Protein AF-A0A944MMW9-F1 (afdb_monomer_lite)

Sequence (100 aa):
MKVYTNIKVLKKAWNLLKELELDGLLSGGKTDIDFAKMADQLLTQDKLNEFCQIITKSEVDFEEMELVEVVEVISDFFTGIGSAFQKLNLPVNAQVLPKK

Foldseek 3Di:
DDFDQDPQLVVVLCVLCVVLVNNVLVVPPPDPNPVVVVVVSCVVVVNLQVNLCSGRVDPDRCVPPDPVVSSVSVVVNVVVVVVVVVVVVPPPPPDDDDDD

pLDDT: mean 73.87, std 15.29, range [39.66, 90.69]

Structure (mmCIF, N/CA/C/O backbone):
data_AF-A0A944MMW9-F1
#
_entry.id   AF-A0A944MMW9-F1
#
loop_
_atom_site.group_PDB
_atom_site.id
_atom_site.type_symbol
_atom_site.label_atom_id
_atom_site.label_alt_id
_atom_site.label_comp_id
_atom_site.label_asym_id
_atom_site.label_entity_id
_atom_site.label_seq_id
_atom_site.pdbx_PDB_ins_code
_atom_site.Cartn_x
_atom_site.Cartn_y
_atom_site.Cartn_z
_atom_site.occupancy
_atom_site.B_iso_or_equiv
_atom_site.auth_seq_id
_atom_site.auth_comp_id
_atom_site.auth_asym_id
_atom_site.auth_atom_id
_atom_site.pdbx_PDB_model_num
ATOM 1 N N . MET A 1 1 ? -4.584 11.808 4.696 1.00 76.94 1 MET A N 1
ATOM 2 C CA . MET A 1 1 ? -4.967 10.673 5.584 1.00 76.94 1 MET A CA 1
ATOM 3 C C . MET A 1 1 ? -3.713 10.119 6.276 1.00 76.94 1 MET A C 1
ATOM 5 O O . MET A 1 1 ? -2.625 10.412 5.803 1.00 76.94 1 MET A O 1
ATOM 9 N N . LYS A 1 2 ? -3.790 9.366 7.389 1.00 85.31 2 LYS A N 1
ATOM 10 C CA . LYS A 1 2 ? -2.575 8.788 8.010 1.00 85.31 2 LYS A CA 1
ATOM 11 C C . LYS A 1 2 ? -2.179 7.478 7.325 1.00 85.31 2 LYS A C 1
ATOM 13 O O . LYS A 1 2 ? -2.964 6.537 7.316 1.00 85.31 2 LYS A O 1
ATOM 18 N N . VAL A 1 3 ? -0.939 7.401 6.846 1.00 88.06 3 VAL A N 1
ATOM 19 C CA . VAL A 1 3 ? -0.369 6.202 6.216 1.00 88.06 3 VAL A CA 1
ATOM 20 C C . VAL A 1 3 ? 0.546 5.456 7.188 1.00 88.06 3 VAL A C 1
ATOM 22 O O . VAL A 1 3 ? 1.293 6.053 7.967 1.00 88.06 3 VAL A O 1
ATOM 25 N N . TYR A 1 4 ? 0.481 4.127 7.167 1.00 88.06 4 TYR A N 1
ATOM 26 C CA . TYR A 1 4 ? 1.255 3.241 8.026 1.00 88.06 4 TYR A CA 1
ATOM 27 C C . TYR A 1 4 ? 2.293 2.463 7.216 1.00 88.06 4 TYR A C 1
ATOM 29 O O . TYR A 1 4 ? 1.974 1.793 6.244 1.00 88.06 4 TYR A O 1
ATOM 37 N N . THR A 1 5 ? 3.539 2.465 7.685 1.00 84.56 5 THR A N 1
ATOM 38 C CA . THR A 1 5 ? 4.668 1.770 7.036 1.00 84.56 5 THR A CA 1
ATOM 39 C C . THR A 1 5 ? 5.299 0.702 7.935 1.00 84.56 5 THR A C 1
ATOM 41 O O . THR A 1 5 ? 6.440 0.289 7.747 1.00 84.56 5 THR A O 1
ATOM 44 N N . ASN A 1 6 ? 4.572 0.224 8.953 1.00 86.06 6 ASN A N 1
ATOM 45 C CA . ASN A 1 6 ? 5.080 -0.813 9.853 1.00 86.06 6 ASN A CA 1
ATOM 46 C C . ASN A 1 6 ? 5.131 -2.192 9.165 1.00 86.06 6 ASN A C 1
ATOM 48 O O . ASN A 1 6 ? 4.3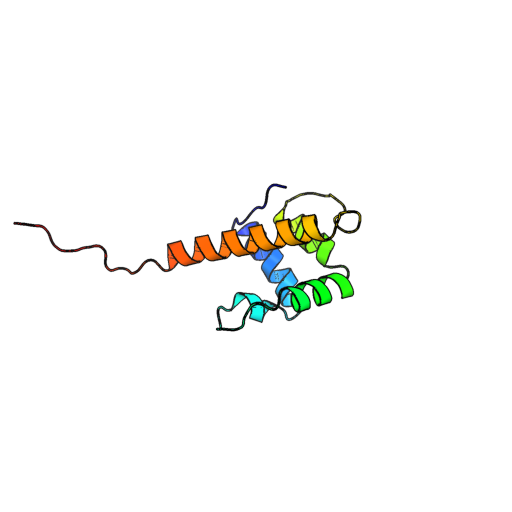41 -2.468 8.268 1.00 86.06 6 ASN A O 1
ATOM 52 N N . ILE A 1 7 ? 5.991 -3.100 9.649 1.00 84.69 7 ILE A N 1
ATOM 53 C CA . ILE A 1 7 ? 6.263 -4.419 9.028 1.00 84.69 7 ILE A CA 1
ATOM 54 C C . ILE A 1 7 ? 4.986 -5.210 8.693 1.00 84.69 7 ILE A C 1
ATOM 56 O O . ILE A 1 7 ? 4.909 -5.848 7.648 1.00 84.69 7 ILE A O 1
ATOM 60 N N . LYS A 1 8 ? 3.957 -5.159 9.550 1.00 86.38 8 LYS A N 1
ATOM 61 C CA . LYS A 1 8 ? 2.680 -5.853 9.301 1.00 86.38 8 LYS A CA 1
ATOM 62 C C . LYS A 1 8 ? 1.954 -5.312 8.064 1.00 86.38 8 LYS A C 1
ATOM 64 O O . LYS A 1 8 ? 1.383 -6.099 7.319 1.00 86.38 8 LYS A O 1
ATOM 69 N N . VAL A 1 9 ? 1.962 -3.994 7.871 1.00 87.69 9 VAL A N 1
ATOM 70 C CA . VAL A 1 9 ? 1.343 -3.341 6.709 1.00 87.69 9 VAL A CA 1
ATOM 71 C C . VAL A 1 9 ? 2.174 -3.607 5.469 1.00 87.69 9 VAL A C 1
ATOM 73 O O . VAL A 1 9 ? 1.627 -4.073 4.481 1.00 87.69 9 VAL A O 1
ATOM 76 N N . LEU A 1 10 ? 3.494 -3.441 5.570 1.00 84.00 10 LEU A N 1
ATOM 77 C CA . LEU A 1 10 ? 4.439 -3.808 4.519 1.00 84.00 10 LEU A CA 1
ATOM 78 C C . LEU A 1 10 ? 4.217 -5.238 4.030 1.00 84.00 10 LEU A C 1
ATOM 80 O O . LEU A 1 10 ? 4.082 -5.446 2.838 1.00 84.00 10 LEU A O 1
ATOM 84 N N . LYS A 1 11 ? 4.105 -6.219 4.932 1.00 86.44 11 LYS A N 1
ATOM 85 C CA . LYS A 1 11 ? 3.864 -7.620 4.560 1.00 86.44 11 LYS A CA 1
ATOM 86 C C . LYS A 1 11 ? 2.541 -7.809 3.812 1.00 86.44 11 LYS A C 1
ATOM 88 O O . LYS A 1 11 ? 2.500 -8.563 2.850 1.00 86.44 11 LYS A O 1
ATOM 93 N N . LYS A 1 12 ? 1.467 -7.145 4.253 1.00 88.88 12 LYS A N 1
ATOM 94 C CA . LYS A 1 12 ? 0.154 -7.225 3.595 1.00 88.88 12 LYS A CA 1
ATOM 95 C C . LYS A 1 12 ? 0.169 -6.564 2.217 1.00 88.88 12 LYS A C 1
ATOM 97 O O . LYS A 1 12 ? -0.198 -7.207 1.246 1.00 88.88 12 LYS A O 1
ATOM 102 N N . ALA A 1 13 ? 0.654 -5.328 2.142 1.00 85.31 13 ALA A N 1
ATOM 103 C CA . ALA A 1 13 ? 0.798 -4.581 0.899 1.00 85.31 13 ALA A CA 1
ATOM 104 C C . ALA A 1 13 ? 1.716 -5.318 -0.090 1.00 85.31 13 ALA A C 1
ATOM 106 O O . ALA A 1 13 ? 1.390 -5.442 -1.261 1.00 85.31 13 ALA A O 1
ATOM 107 N N . TRP A 1 14 ? 2.825 -5.884 0.392 1.00 82.38 14 TRP A N 1
ATOM 108 C CA . TRP A 1 14 ? 3.750 -6.676 -0.417 1.00 82.38 14 TRP A CA 1
ATOM 109 C C . TRP A 1 14 ? 3.103 -7.949 -0.962 1.00 82.38 14 TRP A C 1
ATOM 111 O O . TRP A 1 14 ? 3.325 -8.297 -2.116 1.00 82.38 14 TRP A O 1
ATOM 121 N N . ASN A 1 15 ? 2.329 -8.666 -0.144 1.00 86.25 15 ASN A N 1
ATOM 122 C CA . ASN A 1 15 ? 1.615 -9.855 -0.604 1.00 86.25 15 ASN A CA 1
ATOM 123 C C . ASN A 1 15 ? 0.598 -9.505 -1.694 1.00 86.25 15 ASN A C 1
ATOM 125 O O . ASN A 1 15 ? 0.583 -10.177 -2.716 1.00 86.25 15 ASN A O 1
ATOM 129 N N . LEU A 1 16 ? -0.161 -8.421 -1.513 1.00 86.31 16 LEU A N 1
ATOM 130 C CA . LEU A 1 16 ? -1.113 -7.944 -2.515 1.00 86.31 16 LEU A CA 1
ATOM 131 C C . LEU A 1 16 ? -0.400 -7.552 -3.818 1.00 86.31 16 LEU A C 1
ATOM 133 O O . LEU A 1 16 ? -0.812 -7.959 -4.895 1.00 86.31 16 LEU A O 1
ATOM 137 N N . LEU A 1 17 ? 0.732 -6.848 -3.742 1.00 80.88 17 LEU A N 1
ATOM 138 C CA . LEU A 1 17 ? 1.532 -6.535 -4.932 1.00 80.88 17 LEU A CA 1
ATOM 139 C C . LEU A 1 17 ? 2.111 -7.795 -5.596 1.00 80.88 17 LEU A C 1
ATOM 141 O O . LEU A 1 17 ? 2.157 -7.866 -6.816 1.00 80.88 17 LEU A O 1
ATOM 145 N N . LYS A 1 18 ? 2.514 -8.810 -4.823 1.00 80.38 18 LYS A N 1
ATOM 146 C CA . LYS A 1 18 ? 2.951 -10.107 -5.367 1.00 80.38 18 LYS A CA 1
ATOM 147 C C . LYS A 1 18 ? 1.837 -10.850 -6.097 1.00 80.38 18 LYS A C 1
ATOM 149 O O . LYS A 1 18 ? 2.110 -11.442 -7.133 1.00 80.38 18 LYS A O 1
ATOM 154 N N . GLU A 1 19 ? 0.615 -10.826 -5.570 1.00 82.88 19 GLU A N 1
ATOM 155 C CA . GLU A 1 19 ? -0.557 -11.420 -6.230 1.00 82.88 19 GLU A CA 1
ATOM 156 C C . GLU A 1 19 ? -0.837 -10.769 -7.590 1.00 82.88 19 GLU A C 1
ATOM 158 O O . GLU A 1 19 ? -1.303 -11.438 -8.506 1.00 82.88 19 GLU A O 1
ATOM 163 N N . LEU A 1 20 ? -0.484 -9.491 -7.735 1.00 75.88 20 LEU A N 1
ATOM 164 C CA . LEU A 1 20 ? -0.634 -8.710 -8.961 1.00 75.88 20 LEU A CA 1
ATOM 165 C C . LEU A 1 20 ? 0.582 -8.772 -9.901 1.00 75.88 20 LEU A C 1
ATOM 167 O O . LEU A 1 20 ? 0.612 -8.047 -10.894 1.00 75.88 20 LEU A O 1
ATOM 171 N N . GLU A 1 21 ? 1.598 -9.582 -9.579 1.00 75.38 21 GLU A N 1
ATOM 172 C CA . GLU A 1 21 ? 2.889 -9.618 -10.291 1.00 75.38 21 GLU A CA 1
ATOM 173 C C . GLU A 1 21 ? 3.597 -8.240 -10.336 1.00 75.38 21 GLU A C 1
ATOM 175 O O . GLU A 1 21 ? 4.375 -7.926 -11.236 1.00 75.38 21 GLU A O 1
ATOM 180 N N . LEU A 1 22 ? 3.327 -7.400 -9.330 1.00 72.00 22 LEU A N 1
ATOM 181 C CA . LEU A 1 22 ? 3.850 -6.041 -9.158 1.00 72.00 22 LEU A CA 1
ATOM 182 C C . LEU A 1 22 ? 5.030 -5.963 -8.176 1.00 72.00 22 LEU A C 1
ATOM 184 O O . LEU A 1 22 ? 5.505 -4.875 -7.848 1.00 72.00 22 LEU A O 1
ATOM 188 N N . ASP A 1 23 ? 5.534 -7.092 -7.681 1.00 67.75 23 ASP A N 1
ATOM 189 C CA . ASP A 1 23 ? 6.622 -7.133 -6.698 1.00 67.75 23 ASP A CA 1
ATOM 190 C C . ASP A 1 23 ? 7.956 -6.595 -7.237 1.00 67.75 23 ASP A C 1
ATOM 192 O O . ASP A 1 23 ? 8.786 -6.097 -6.470 1.00 67.75 23 ASP A O 1
ATOM 196 N N . GLY A 1 24 ? 8.118 -6.589 -8.563 1.00 61.97 24 GLY A N 1
ATOM 197 C CA . GLY A 1 24 ? 9.214 -5.915 -9.255 1.00 61.97 24 GLY A CA 1
ATOM 198 C C . GLY A 1 24 ? 9.294 -4.408 -8.973 1.00 61.97 24 GLY A C 1
ATOM 199 O O . GLY A 1 24 ? 10.401 -3.873 -8.919 1.00 61.97 24 GLY A O 1
ATOM 200 N N . LEU A 1 25 ? 8.170 -3.732 -8.693 1.00 62.78 25 LEU A N 1
ATOM 201 C CA . LEU A 1 25 ? 8.139 -2.287 -8.400 1.00 62.78 25 LEU A CA 1
ATOM 202 C C . LEU A 1 25 ? 8.883 -1.918 -7.110 1.00 62.78 25 LEU A C 1
ATOM 204 O O . LEU A 1 25 ? 9.390 -0.808 -6.971 1.00 62.78 25 LEU A O 1
ATOM 208 N N . LEU A 1 26 ? 8.980 -2.856 -6.169 1.00 61.09 26 LEU A N 1
ATOM 209 C CA . LEU A 1 26 ? 9.644 -2.655 -4.883 1.00 61.09 26 LEU A CA 1
ATOM 210 C C . LEU A 1 26 ? 11.077 -3.203 -4.847 1.00 61.09 26 LEU A C 1
ATOM 212 O O . LEU A 1 26 ? 11.774 -3.050 -3.844 1.00 61.09 26 LEU A O 1
ATOM 216 N N . SER A 1 27 ? 11.530 -3.839 -5.930 1.00 56.53 27 SER A N 1
ATOM 217 C CA . SER A 1 27 ? 12.819 -4.538 -5.996 1.00 56.53 27 SER A CA 1
ATOM 218 C C . SER A 1 27 ? 14.038 -3.611 -6.117 1.00 56.53 27 SER A C 1
ATOM 220 O O . SER A 1 27 ? 15.174 -4.080 -6.075 1.00 56.53 27 SER A O 1
ATOM 222 N N . GLY A 1 28 ? 13.834 -2.294 -6.227 1.00 48.59 28 GLY A N 1
ATOM 223 C CA . GLY A 1 28 ? 14.919 -1.308 -6.209 1.00 48.59 28 GLY A CA 1
ATOM 224 C C . GLY A 1 28 ? 15.838 -1.341 -7.436 1.00 48.59 28 GLY A C 1
ATOM 225 O O . GLY A 1 28 ? 16.870 -0.667 -7.442 1.00 48.59 28 GLY A O 1
ATOM 226 N N . GLY A 1 29 ? 15.480 -2.089 -8.488 1.00 42.88 29 GLY A N 1
ATOM 227 C CA . GLY A 1 29 ? 16.059 -1.882 -9.813 1.00 42.88 29 GLY A CA 1
ATOM 228 C C . GLY A 1 29 ? 15.819 -0.437 -10.253 1.00 42.88 29 GLY A C 1
ATOM 229 O O . GLY A 1 29 ? 14.830 0.168 -9.849 1.00 42.88 29 GLY A O 1
ATOM 230 N N . LYS A 1 30 ? 16.726 0.134 -11.057 1.00 41.53 30 LYS A N 1
ATOM 231 C CA . LYS A 1 30 ? 16.574 1.450 -11.714 1.00 41.53 30 LYS A CA 1
ATOM 232 C C . LYS A 1 30 ? 15.428 1.438 -12.738 1.00 41.53 30 LYS A C 1
ATOM 234 O O . LYS A 1 30 ? 15.626 1.665 -13.925 1.00 41.53 30 LYS A O 1
ATOM 239 N N . THR A 1 31 ? 14.245 1.098 -12.286 1.00 43.66 31 THR A N 1
ATOM 240 C CA . THR A 1 31 ? 12.991 1.250 -12.987 1.00 43.66 31 THR A CA 1
ATOM 241 C C . THR A 1 31 ? 12.332 2.398 -12.271 1.00 43.66 31 THR A C 1
ATOM 243 O O . THR A 1 31 ? 11.979 2.266 -11.098 1.00 43.66 31 THR A O 1
ATOM 246 N N . ASP A 1 32 ? 12.247 3.536 -12.955 1.00 49.38 32 ASP A N 1
ATOM 247 C CA . ASP A 1 32 ? 11.241 4.541 -12.654 1.00 49.38 32 ASP A CA 1
ATOM 248 C C . ASP A 1 32 ? 9.955 3.782 -12.329 1.00 49.38 32 ASP A C 1
ATOM 250 O O . ASP A 1 32 ? 9.452 3.024 -13.162 1.00 49.38 32 ASP A O 1
ATOM 254 N N . ILE A 1 33 ? 9.527 3.846 -11.065 1.00 54.34 33 ILE A N 1
ATOM 255 C CA . ILE A 1 33 ? 8.295 3.200 -10.630 1.00 54.34 33 ILE A CA 1
ATOM 256 C C . ILE A 1 33 ? 7.218 3.842 -11.489 1.00 54.34 33 ILE A C 1
ATOM 258 O O . ILE A 1 33 ? 6.923 5.027 -11.337 1.00 54.34 33 ILE A O 1
ATOM 262 N N . ASP A 1 34 ? 6.692 3.079 -12.441 1.00 64.94 34 ASP A N 1
ATOM 263 C CA . ASP A 1 34 ? 5.617 3.542 -13.298 1.00 64.94 34 ASP A CA 1
ATOM 264 C C . ASP A 1 34 ? 4.337 3.517 -12.461 1.00 64.94 34 ASP A C 1
ATOM 266 O O . ASP A 1 34 ? 3.560 2.561 -12.468 1.00 64.94 34 ASP A O 1
ATOM 270 N N . PHE A 1 35 ? 4.185 4.559 -11.641 1.00 65.69 35 PHE A N 1
ATOM 271 C CA . PHE A 1 35 ? 3.043 4.754 -10.757 1.00 65.69 35 PH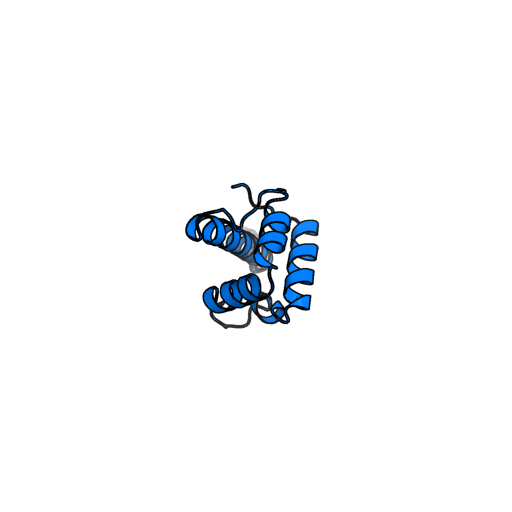E A CA 1
ATOM 272 C C . PHE A 1 35 ? 1.731 4.749 -11.542 1.00 65.69 35 PHE A C 1
ATOM 274 O O . PHE A 1 35 ? 0.720 4.312 -11.002 1.00 65.69 35 PHE A O 1
ATOM 281 N N . ALA A 1 36 ? 1.750 5.176 -12.811 1.00 64.69 36 ALA A N 1
ATOM 282 C CA . ALA A 1 36 ? 0.584 5.119 -13.680 1.00 64.69 36 ALA A CA 1
ATOM 283 C C . ALA A 1 36 ? 0.223 3.668 -14.012 1.00 64.69 36 ALA A C 1
ATOM 285 O O . ALA A 1 36 ? -0.927 3.284 -13.838 1.00 64.69 36 ALA A O 1
ATOM 286 N N . LYS A 1 37 ? 1.199 2.832 -14.384 1.00 68.88 37 LYS A N 1
A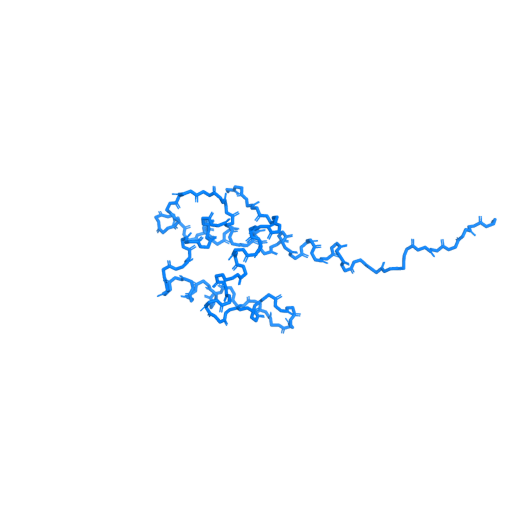TOM 287 C CA . LYS A 1 37 ? 0.970 1.396 -14.607 1.00 68.88 37 LYS A CA 1
ATOM 288 C C . LYS A 1 37 ? 0.547 0.661 -13.332 1.00 68.88 37 LYS A C 1
ATOM 290 O O . LYS A 1 37 ? -0.327 -0.197 -13.375 1.00 68.88 37 LYS A O 1
ATOM 295 N N . MET A 1 38 ? 1.140 1.006 -12.190 1.00 72.75 38 MET A N 1
ATOM 296 C CA . MET A 1 38 ? 0.743 0.453 -10.894 1.00 72.75 38 MET A CA 1
ATOM 297 C C . MET A 1 38 ? -0.708 0.812 -10.557 1.00 72.75 38 MET A C 1
ATOM 299 O O . MET A 1 38 ? -1.477 -0.065 -10.170 1.00 72.75 38 MET A O 1
ATOM 303 N N . ALA A 1 39 ? -1.075 2.087 -10.702 1.00 69.81 39 ALA A N 1
ATOM 304 C CA . ALA A 1 39 ? -2.433 2.557 -10.469 1.00 69.81 39 ALA A CA 1
ATOM 305 C C . ALA A 1 39 ? -3.417 1.900 -11.442 1.00 69.81 39 ALA A C 1
ATOM 307 O O . ALA A 1 39 ? -4.448 1.417 -11.001 1.00 69.81 39 ALA A O 1
ATOM 308 N N . ASP A 1 40 ? -3.071 1.796 -12.726 1.00 72.38 40 ASP A N 1
ATOM 309 C CA . ASP A 1 40 ? -3.888 1.143 -13.754 1.00 72.38 40 ASP A CA 1
ATOM 310 C C . ASP A 1 40 ? -4.125 -0.345 -13.445 1.00 72.38 40 ASP A C 1
ATOM 312 O O . ASP A 1 40 ? -5.256 -0.821 -13.497 1.00 72.38 40 ASP A O 1
ATOM 316 N N . GLN A 1 41 ? -3.093 -1.082 -13.018 1.00 71.56 41 GLN A N 1
ATOM 317 C CA . GLN A 1 41 ? -3.234 -2.491 -12.627 1.00 71.56 41 GLN A CA 1
ATOM 318 C C . GLN A 1 41 ? -4.013 -2.671 -11.317 1.00 71.56 41 GLN A C 1
ATOM 320 O O . GLN A 1 41 ? -4.767 -3.635 -11.188 1.00 71.56 41 GLN A O 1
ATOM 325 N N . LEU A 1 42 ? -3.864 -1.753 -10.358 1.00 75.56 42 LEU A N 1
ATOM 326 C CA . LEU A 1 42 ? -4.648 -1.759 -9.122 1.00 75.56 42 LEU A CA 1
ATOM 327 C C . LEU A 1 42 ? -6.120 -1.400 -9.368 1.00 75.56 42 LEU A C 1
ATOM 329 O O . LEU A 1 42 ? -6.989 -2.004 -8.742 1.00 75.56 42 LEU A O 1
ATOM 333 N N . LEU A 1 43 ? -6.388 -0.451 -10.271 1.00 75.31 43 LEU A N 1
ATOM 334 C CA . LEU A 1 43 ? -7.729 -0.047 -10.701 1.00 75.31 43 LEU A CA 1
ATOM 335 C C . LEU A 1 43 ? -8.416 -1.168 -11.483 1.00 75.31 43 LEU A C 1
ATOM 337 O O . LEU A 1 43 ? -9.551 -1.509 -11.192 1.00 75.31 43 LEU A O 1
ATOM 341 N N . THR A 1 44 ? -7.719 -1.785 -12.439 1.00 72.31 44 THR A N 1
ATOM 342 C CA . THR A 1 44 ? -8.290 -2.827 -13.313 1.00 72.31 44 THR A CA 1
ATOM 343 C C . THR A 1 44 ? -8.669 -4.102 -12.552 1.00 72.31 44 THR A C 1
ATOM 345 O O . THR A 1 44 ? -9.488 -4.883 -13.027 1.00 72.31 44 THR A O 1
ATOM 348 N N . GLN A 1 45 ? -8.057 -4.344 -11.390 1.00 69.25 45 GLN A N 1
ATOM 349 C CA . GLN A 1 45 ? -8.304 -5.541 -10.582 1.00 69.25 45 GLN A CA 1
ATOM 350 C C . GLN A 1 45 ? -9.123 -5.274 -9.310 1.00 69.25 45 GLN A C 1
ATOM 352 O O . GLN A 1 45 ? -9.165 -6.147 -8.444 1.00 69.25 45 GLN A O 1
ATOM 357 N N . ASP A 1 46 ? -9.726 -4.087 -9.161 1.00 74.56 46 ASP A N 1
ATOM 358 C CA . ASP A 1 46 ? -10.464 -3.671 -7.953 1.00 74.56 46 ASP A CA 1
ATOM 359 C C . ASP A 1 46 ? -9.639 -3.849 -6.655 1.00 74.56 46 ASP A C 1
ATOM 361 O O . ASP A 1 46 ? -10.147 -4.085 -5.557 1.00 74.56 46 ASP A O 1
ATOM 365 N N . LYS A 1 47 ? -8.305 -3.779 -6.775 1.00 83.69 47 LYS A N 1
ATOM 366 C CA . LYS A 1 47 ? -7.349 -3.976 -5.672 1.00 83.69 47 LYS A CA 1
ATOM 367 C C . LYS A 1 47 ? -6.820 -2.668 -5.107 1.00 83.69 47 LYS A C 1
ATOM 369 O O . LYS A 1 47 ? -6.169 -2.681 -4.060 1.00 83.69 47 LYS A O 1
ATOM 374 N N . LEU A 1 48 ? -7.092 -1.544 -5.771 1.00 84.25 48 LEU A N 1
ATOM 375 C CA . LEU A 1 48 ? -6.707 -0.214 -5.306 1.00 84.25 48 LEU A CA 1
ATOM 376 C C . LEU A 1 48 ? -7.310 0.089 -3.934 1.00 84.25 48 LEU A C 1
ATOM 378 O O . LEU A 1 48 ? -6.591 0.510 -3.028 1.00 84.25 48 LEU A O 1
ATOM 382 N N . ASN A 1 49 ? -8.605 -0.187 -3.773 1.00 88.19 49 ASN A N 1
ATOM 383 C CA . ASN A 1 49 ? -9.320 0.041 -2.526 1.00 88.19 49 ASN A CA 1
ATOM 384 C C . ASN A 1 49 ? -8.720 -0.801 -1.395 1.00 88.19 49 ASN A C 1
ATOM 386 O O . ASN A 1 49 ? -8.297 -0.268 -0.371 1.00 88.19 49 ASN A O 1
ATOM 390 N N . GLU A 1 50 ? -8.551 -2.108 -1.627 1.00 88.50 50 GLU A N 1
ATOM 391 C CA . GLU A 1 50 ? -7.938 -3.024 -0.661 1.00 88.50 50 GLU A CA 1
ATOM 392 C C . GLU A 1 50 ? -6.514 -2.580 -0.280 1.00 88.50 50 GLU A C 1
ATOM 394 O O . GLU A 1 50 ? -6.150 -2.558 0.900 1.00 88.50 50 GLU A O 1
ATOM 399 N N . PHE A 1 51 ? -5.708 -2.162 -1.259 1.00 88.69 51 PHE A N 1
ATOM 400 C CA . PHE A 1 51 ? -4.366 -1.645 -1.016 1.00 88.69 51 PHE A CA 1
ATOM 401 C C . PHE A 1 51 ? -4.387 -0.390 -0.132 1.00 88.69 51 PHE A C 1
ATOM 403 O O . PHE A 1 51 ? -3.688 -0.349 0.886 1.00 88.69 51 PHE A O 1
ATOM 410 N N . CYS A 1 52 ? -5.212 0.604 -0.470 1.00 89.00 52 CYS A N 1
ATOM 411 C CA . CYS A 1 52 ? -5.355 1.840 0.296 1.00 89.00 52 CYS A CA 1
ATOM 412 C C . CYS A 1 52 ? -5.859 1.581 1.721 1.00 89.00 52 CYS A C 1
ATOM 414 O O . CYS A 1 52 ? -5.299 2.117 2.683 1.00 89.00 52 CYS A O 1
ATOM 416 N N . GLN A 1 53 ? -6.836 0.692 1.894 1.00 90.62 53 GLN A N 1
ATOM 417 C CA . GLN A 1 53 ? -7.335 0.267 3.203 1.00 90.62 53 GLN A CA 1
ATOM 418 C C . GLN A 1 53 ? -6.245 -0.422 4.035 1.00 90.62 53 GLN A C 1
ATOM 420 O O . GLN A 1 53 ? -6.101 -0.153 5.231 1.00 90.62 53 GLN A O 1
ATOM 425 N N . ILE A 1 54 ? -5.399 -1.255 3.418 1.00 90.69 54 ILE A N 1
ATOM 426 C CA . ILE A 1 54 ? -4.259 -1.893 4.092 1.00 90.69 54 ILE A CA 1
ATOM 427 C C . ILE A 1 54 ? -3.268 -0.850 4.623 1.00 90.69 54 ILE A C 1
ATOM 429 O O . ILE A 1 54 ? -2.833 -0.957 5.779 1.00 90.69 54 ILE A O 1
ATOM 433 N N . ILE A 1 55 ? -2.892 0.135 3.800 1.00 90.06 55 ILE A N 1
ATOM 434 C CA . ILE A 1 55 ? -1.843 1.108 4.147 1.00 90.06 55 ILE A CA 1
ATOM 435 C C . ILE A 1 55 ? -2.337 2.222 5.068 1.00 90.06 55 ILE A C 1
ATOM 437 O O . ILE A 1 55 ? -1.563 2.727 5.880 1.00 90.06 55 ILE A O 1
ATOM 441 N N . THR A 1 56 ? -3.623 2.558 5.023 1.00 90.25 56 THR A N 1
ATOM 442 C CA . THR A 1 56 ? -4.247 3.546 5.919 1.00 90.25 56 THR A CA 1
ATOM 443 C C . THR A 1 56 ? -4.860 2.916 7.167 1.00 90.25 56 THR A C 1
ATOM 445 O O . THR A 1 56 ? -5.122 3.622 8.138 1.00 90.25 56 THR A O 1
ATOM 448 N N . LYS A 1 57 ? -5.047 1.586 7.182 1.00 89.12 57 LYS A N 1
AT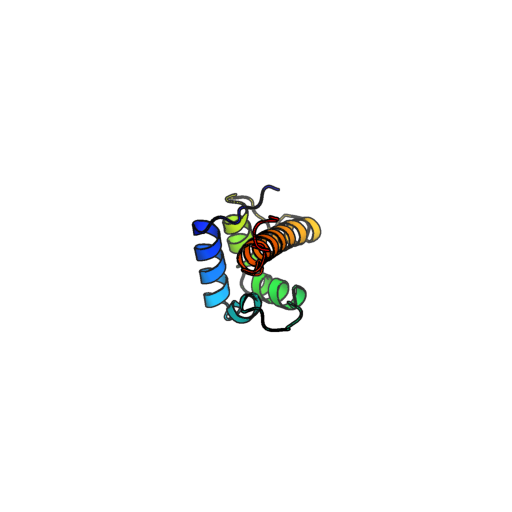OM 449 C CA . LYS A 1 57 ? -5.819 0.853 8.205 1.00 89.12 57 LYS A CA 1
ATOM 450 C C . LYS A 1 57 ? -7.219 1.438 8.399 1.00 89.12 57 LYS A C 1
ATOM 452 O O . LYS A 1 57 ? -7.712 1.494 9.525 1.00 89.12 57 LYS A O 1
ATOM 457 N N . SER A 1 58 ? -7.805 1.898 7.305 1.00 86.62 58 SER A N 1
ATOM 458 C CA . SER A 1 58 ? -9.137 2.477 7.252 1.00 86.62 58 SER A CA 1
ATOM 459 C C . SER A 1 58 ? -10.057 1.547 6.472 1.00 86.62 58 SER A C 1
ATOM 461 O O . SER A 1 58 ? -9.589 0.861 5.572 1.00 86.62 58 SER A O 1
ATOM 463 N N . GLU A 1 59 ? -11.347 1.546 6.795 1.00 85.12 59 GLU A N 1
ATOM 464 C CA . GLU A 1 59 ? -12.406 0.876 6.013 1.00 85.12 59 GLU A CA 1
ATOM 465 C C . GLU A 1 59 ? -13.125 1.875 5.089 1.00 85.12 59 GLU A C 1
ATOM 467 O O . GLU A 1 59 ? -14.273 1.680 4.708 1.00 85.12 59 GLU A O 1
ATOM 472 N N . VAL A 1 60 ? -12.462 2.993 4.776 1.00 85.88 60 VAL A N 1
ATOM 473 C CA . VAL A 1 60 ? -12.968 3.987 3.823 1.00 85.88 60 VAL A CA 1
ATOM 474 C C . VAL A 1 60 ? -13.013 3.374 2.431 1.00 85.88 60 VAL A C 1
ATOM 476 O O . VAL A 1 60 ? -12.120 2.609 2.057 1.00 85.88 60 VAL A O 1
ATOM 479 N N . ASP A 1 61 ? -14.046 3.737 1.679 1.00 87.12 61 ASP A N 1
ATOM 480 C CA . ASP A 1 61 ? -14.128 3.420 0.265 1.00 87.12 61 ASP A CA 1
ATOM 481 C C . ASP A 1 61 ? -13.308 4.432 -0.543 1.00 87.12 61 ASP A C 1
ATOM 483 O O . ASP A 1 61 ? -13.704 5.582 -0.728 1.00 87.12 61 ASP A O 1
ATOM 487 N N . PHE A 1 62 ? -12.117 4.017 -0.970 1.00 85.94 62 PHE A N 1
ATOM 488 C CA . PHE A 1 62 ? -11.207 4.865 -1.738 1.00 85.94 62 PHE A CA 1
ATOM 489 C C . PHE A 1 62 ? -11.631 5.017 -3.202 1.00 85.94 62 PHE A C 1
ATOM 491 O O . PHE A 1 62 ? -11.067 5.857 -3.898 1.00 85.94 62 PHE A O 1
ATOM 498 N N . GLU A 1 63 ? -12.605 4.239 -3.678 1.00 83.56 63 GLU A N 1
ATOM 499 C CA . GLU A 1 63 ? -13.129 4.356 -5.044 1.00 83.56 63 GLU A CA 1
ATOM 500 C C . GLU A 1 63 ? -14.078 5.551 -5.199 1.00 83.56 63 GLU A C 1
ATOM 502 O O . GLU A 1 63 ? -14.195 6.108 -6.289 1.00 83.56 63 GLU A O 1
ATOM 507 N N . GLU A 1 64 ? -14.700 5.996 -4.103 1.00 87.44 64 GLU A N 1
ATOM 508 C CA . GLU A 1 64 ? -15.531 7.207 -4.068 1.00 87.44 64 GLU A CA 1
ATOM 509 C C . GLU A 1 64 ? -14.715 8.492 -3.830 1.00 87.44 64 GLU A C 1
ATOM 511 O O . GLU A 1 64 ? -15.263 9.596 -3.864 1.00 87.44 64 GLU A O 1
ATOM 516 N N . MET A 1 65 ? -13.409 8.367 -3.576 1.00 87.38 65 MET A N 1
ATOM 517 C CA . MET A 1 65 ? -12.519 9.501 -3.321 1.00 87.38 65 MET A CA 1
ATOM 518 C C . MET A 1 65 ? -11.965 10.102 -4.614 1.00 87.38 65 MET A C 1
ATOM 520 O O . MET A 1 65 ? -11.889 9.453 -5.660 1.00 87.38 65 MET A O 1
ATOM 524 N N . GLU A 1 66 ? -11.515 11.356 -4.545 1.00 86.25 66 GLU A N 1
ATOM 525 C CA . GLU A 1 66 ? -10.837 11.960 -5.687 1.00 86.25 66 GLU A CA 1
ATOM 526 C C . GLU A 1 66 ? -9.505 11.247 -5.957 1.00 86.25 66 GLU A C 1
ATOM 528 O O . GLU A 1 66 ? -8.723 10.974 -5.042 1.00 86.25 66 GLU A O 1
ATOM 533 N N . LEU A 1 67 ? -9.200 11.005 -7.238 1.00 80.44 67 LEU A N 1
ATOM 534 C CA . LEU A 1 67 ? -7.969 10.324 -7.657 1.00 80.44 67 LEU A CA 1
ATOM 535 C C . LEU A 1 67 ? -6.712 10.962 -7.045 1.00 80.44 67 LEU A C 1
ATOM 537 O O . LEU A 1 67 ? -5.768 10.253 -6.706 1.00 80.44 67 LEU A O 1
ATOM 541 N N . VAL A 1 68 ? -6.702 12.289 -6.878 1.00 82.38 68 VAL A N 1
ATOM 542 C CA . VAL A 1 68 ? -5.581 13.012 -6.264 1.00 82.38 68 VAL A CA 1
ATOM 543 C C . VAL A 1 68 ? -5.333 12.570 -4.820 1.00 82.38 68 VAL A C 1
ATOM 545 O O . VAL A 1 68 ? -4.189 12.307 -4.461 1.00 82.38 68 VAL A O 1
ATOM 548 N N . GLU A 1 69 ? -6.383 12.392 -4.017 1.00 86.06 69 GLU A N 1
ATOM 549 C CA . GLU A 1 69 ? -6.264 11.966 -2.620 1.00 86.06 69 GLU A CA 1
ATOM 550 C C . GLU A 1 69 ? -5.759 10.523 -2.526 1.00 86.06 69 GLU A C 1
ATOM 552 O O . GLU A 1 69 ? -4.928 10.189 -1.677 1.00 86.06 69 GLU A O 1
ATOM 557 N N . VAL A 1 70 ? -6.227 9.661 -3.431 1.00 84.38 70 VAL A N 1
ATOM 558 C CA . VAL A 1 70 ? -5.787 8.264 -3.511 1.00 84.38 70 VAL A CA 1
ATOM 559 C C . VAL A 1 70 ? -4.312 8.182 -3.907 1.00 84.38 70 VAL A C 1
ATOM 561 O O . VAL A 1 70 ? -3.533 7.457 -3.283 1.00 84.38 70 VAL A O 1
ATOM 564 N N . VAL A 1 71 ? -3.896 8.969 -4.902 1.00 81.69 71 VAL A N 1
ATOM 565 C CA . VAL A 1 71 ? -2.498 9.049 -5.343 1.00 81.69 71 VAL A CA 1
ATOM 566 C C . VAL A 1 71 ? -1.592 9.579 -4.230 1.00 81.69 71 VAL A C 1
ATOM 568 O O . VAL A 1 71 ? -0.502 9.039 -4.040 1.00 81.69 71 VAL A O 1
ATOM 571 N N . GLU A 1 72 ? -2.029 10.575 -3.455 1.00 85.25 72 GLU A N 1
ATOM 572 C CA . GLU A 1 72 ? -1.282 11.072 -2.292 1.00 85.25 72 GLU A CA 1
ATOM 573 C C . GLU A 1 72 ? -1.058 9.977 -1.243 1.00 85.25 72 GLU A C 1
ATOM 575 O O . GLU A 1 72 ? 0.071 9.771 -0.798 1.00 85.25 72 GLU A O 1
ATOM 580 N N . VAL A 1 73 ? -2.099 9.212 -0.901 1.00 87.44 73 VAL A N 1
ATOM 581 C CA . VAL A 1 73 ? -2.011 8.102 0.064 1.00 87.44 73 VAL A CA 1
ATOM 582 C C . VAL A 1 73 ? -0.996 7.045 -0.382 1.00 87.44 73 VAL A C 1
ATOM 584 O O . VAL A 1 73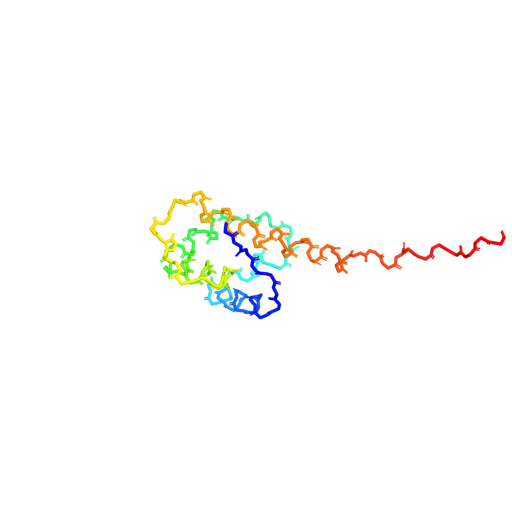 ? -0.189 6.563 0.421 1.00 87.44 73 VAL A O 1
ATOM 587 N N . ILE A 1 74 ? -1.007 6.699 -1.668 1.00 83.75 74 ILE A N 1
ATOM 588 C CA . ILE A 1 74 ? -0.067 5.741 -2.254 1.00 83.75 74 ILE A CA 1
ATOM 589 C C . ILE A 1 74 ? 1.354 6.320 -2.243 1.00 83.75 74 ILE A C 1
ATOM 591 O O . ILE A 1 74 ? 2.289 5.654 -1.795 1.00 83.75 74 ILE A O 1
ATOM 595 N N . SER A 1 75 ? 1.525 7.567 -2.681 1.00 82.69 75 SER A N 1
ATOM 596 C CA . SER A 1 75 ? 2.817 8.261 -2.712 1.00 82.69 75 SER A CA 1
ATOM 597 C C . SER A 1 75 ? 3.461 8.352 -1.325 1.00 82.69 75 SER A C 1
ATOM 599 O O . SER A 1 75 ? 4.640 8.022 -1.158 1.00 82.69 75 SER A O 1
ATOM 601 N N . ASP A 1 76 ? 2.682 8.708 -0.302 1.00 86.94 76 ASP A N 1
ATOM 602 C CA . ASP A 1 76 ? 3.127 8.779 1.092 1.00 86.94 76 ASP A CA 1
ATOM 603 C C . ASP A 1 76 ? 3.633 7.423 1.600 1.00 86.94 76 ASP A C 1
ATOM 605 O O . ASP A 1 76 ? 4.647 7.345 2.307 1.00 86.94 76 ASP A O 1
ATOM 609 N N . PHE A 1 77 ? 2.964 6.333 1.213 1.00 85.88 77 PHE A N 1
ATOM 610 C CA . PHE A 1 77 ? 3.378 4.979 1.571 1.00 85.88 77 PHE A CA 1
ATOM 611 C C . PHE A 1 77 ? 4.754 4.641 0.996 1.00 85.88 77 PHE A C 1
ATOM 613 O O . PHE A 1 77 ? 5.659 4.260 1.748 1.00 85.88 77 PHE A O 1
ATOM 620 N N . PHE A 1 78 ? 4.950 4.828 -0.311 1.00 80.12 78 PHE A N 1
ATOM 621 C CA . PHE A 1 78 ? 6.233 4.545 -0.958 1.00 80.12 78 PHE A CA 1
ATOM 622 C C . PHE A 1 78 ? 7.342 5.488 -0.495 1.00 80.12 78 PHE A C 1
ATOM 624 O O . PHE A 1 78 ? 8.464 5.038 -0.266 1.00 80.12 78 PHE A O 1
ATOM 631 N N . THR A 1 79 ? 7.036 6.765 -0.269 1.00 82.56 79 THR A N 1
ATOM 632 C CA . THR A 1 79 ? 7.990 7.741 0.273 1.00 82.56 79 THR A CA 1
ATOM 633 C C . THR A 1 79 ? 8.443 7.351 1.679 1.00 82.56 79 THR A C 1
ATOM 635 O O . THR A 1 79 ? 9.640 7.386 1.992 1.00 82.56 79 THR A O 1
ATOM 638 N N . GLY A 1 80 ? 7.513 6.911 2.533 1.00 82.38 80 GLY A N 1
ATOM 639 C CA . GLY A 1 80 ? 7.821 6.419 3.873 1.00 82.38 80 GLY A CA 1
ATOM 640 C C . GLY A 1 80 ? 8.681 5.151 3.854 1.00 82.38 80 GLY A C 1
ATOM 641 O O . GLY A 1 80 ? 9.616 5.028 4.650 1.00 82.38 80 GLY A O 1
ATOM 642 N N . ILE A 1 81 ? 8.416 4.238 2.917 1.00 78.12 81 ILE A N 1
ATOM 643 C CA . ILE A 1 81 ? 9.219 3.029 2.698 1.00 78.12 81 ILE A CA 1
ATOM 644 C C . ILE A 1 81 ? 10.618 3.380 2.195 1.00 78.12 81 ILE A C 1
ATOM 646 O O . ILE A 1 81 ? 11.603 2.938 2.786 1.00 78.12 81 ILE A O 1
ATOM 650 N N . GLY A 1 82 ? 10.722 4.204 1.152 1.00 75.44 82 GLY A N 1
ATOM 651 C CA . GLY A 1 82 ? 11.994 4.654 0.593 1.00 75.44 82 GLY A CA 1
ATOM 652 C C . GLY A 1 82 ? 12.860 5.336 1.649 1.00 75.44 82 GLY A C 1
ATOM 653 O O . GLY A 1 82 ? 14.034 5.007 1.794 1.00 75.44 82 GLY A O 1
ATOM 654 N N . SER A 1 83 ? 12.259 6.191 2.479 1.00 77.69 83 SER A N 1
ATOM 655 C CA . SER A 1 83 ? 12.936 6.838 3.609 1.00 77.69 83 SER A CA 1
ATOM 656 C C . SER A 1 83 ? 13.415 5.836 4.666 1.00 77.69 83 SER A C 1
ATOM 658 O O . SER A 1 83 ? 14.507 5.983 5.217 1.00 77.69 83 SER A O 1
ATOM 660 N N . ALA A 1 84 ? 12.621 4.804 4.972 1.00 75.12 84 ALA A N 1
ATOM 661 C CA . ALA A 1 84 ? 13.012 3.748 5.905 1.00 75.12 84 ALA A CA 1
ATOM 662 C C . ALA A 1 84 ? 14.172 2.903 5.352 1.00 75.12 84 ALA A C 1
ATOM 664 O O . ALA A 1 84 ? 15.129 2.635 6.076 1.00 75.12 84 ALA A O 1
ATOM 665 N N . PHE A 1 85 ? 14.138 2.551 4.065 1.00 70.81 85 PHE A N 1
ATOM 666 C CA . PHE A 1 85 ? 15.231 1.840 3.404 1.00 70.81 85 PHE A CA 1
ATOM 667 C C . PHE A 1 85 ? 16.494 2.689 3.284 1.00 70.81 85 PHE A C 1
ATOM 669 O O . PHE A 1 85 ? 17.572 2.172 3.539 1.00 70.81 85 PHE A O 1
ATOM 676 N N . GLN A 1 86 ? 16.400 3.987 2.991 1.00 69.88 86 GLN A N 1
ATOM 677 C CA . GLN A 1 86 ? 17.561 4.885 3.001 1.00 69.88 86 GLN A CA 1
ATOM 678 C C . GLN A 1 86 ? 18.217 4.969 4.385 1.00 69.88 86 GLN A C 1
ATOM 680 O O . GLN A 1 86 ? 19.441 4.980 4.479 1.00 69.88 86 GLN A O 1
ATOM 685 N N . LYS A 1 87 ? 17.424 4.956 5.466 1.00 68.88 87 LYS A N 1
ATOM 686 C CA . LYS A 1 87 ? 17.950 4.864 6.839 1.00 68.88 87 LYS A CA 1
ATOM 687 C C . LYS A 1 87 ? 18.643 3.527 7.119 1.00 68.88 87 LYS A C 1
ATOM 689 O O . LYS A 1 87 ? 19.583 3.495 7.906 1.00 68.88 87 LYS A O 1
ATOM 694 N N . LEU A 1 88 ? 18.199 2.437 6.493 1.00 63.69 88 LEU A N 1
ATOM 695 C CA . LEU A 1 88 ? 18.869 1.132 6.566 1.00 63.69 88 LEU A CA 1
ATOM 696 C C . LEU A 1 88 ? 20.117 1.066 5.674 1.00 63.69 88 LEU A C 1
ATOM 698 O O . LEU A 1 88 ? 21.061 0.358 6.004 1.00 63.69 88 LEU A O 1
ATOM 702 N N . ASN A 1 89 ? 20.133 1.828 4.581 1.00 49.94 89 ASN A N 1
ATOM 703 C CA . ASN A 1 89 ? 21.235 1.934 3.629 1.00 49.94 89 ASN A CA 1
ATOM 704 C C . ASN A 1 89 ? 22.243 3.034 4.011 1.00 49.94 89 ASN A C 1
ATOM 706 O O . ASN A 1 89 ? 23.009 3.501 3.166 1.00 49.94 89 ASN A O 1
ATOM 710 N N . LEU A 1 90 ? 22.245 3.466 5.280 1.00 42.03 90 LEU A N 1
ATOM 711 C CA . LEU A 1 90 ? 23.307 4.314 5.805 1.00 42.03 90 LEU A CA 1
ATOM 712 C C . LEU A 1 90 ? 24.653 3.598 5.599 1.00 42.03 90 LEU A C 1
ATOM 714 O O . LEU A 1 90 ? 24.786 2.428 5.971 1.00 42.03 90 LEU A O 1
ATOM 718 N N . PRO A 1 91 ? 25.668 4.273 5.035 1.00 41.62 91 PRO A N 1
ATOM 719 C CA . PRO A 1 91 ? 26.998 3.700 4.948 1.00 41.62 91 PRO A CA 1
ATOM 720 C C . PRO A 1 91 ? 27.497 3.387 6.362 1.00 41.62 91 PRO A C 1
ATOM 722 O O . PRO A 1 91 ? 27.498 4.250 7.239 1.00 41.62 91 PRO A O 1
ATOM 725 N N . VAL A 1 92 ? 28.007 2.173 6.565 1.00 45.66 92 VAL A N 1
ATOM 726 C CA . VAL A 1 92 ? 28.691 1.708 7.792 1.00 45.66 92 VAL A CA 1
ATOM 727 C C . VAL A 1 92 ? 30.017 2.468 8.052 1.00 45.66 92 VAL A C 1
ATOM 729 O O . VAL A 1 92 ? 30.837 2.053 8.856 1.00 45.66 92 VAL A O 1
ATOM 732 N N . ASN A 1 93 ? 30.239 3.634 7.437 1.00 43.19 93 ASN A N 1
ATOM 733 C CA . ASN A 1 93 ? 31.437 4.456 7.617 1.00 43.19 93 ASN A CA 1
ATOM 734 C C . ASN A 1 93 ? 31.099 5.832 8.203 1.00 43.19 93 ASN A C 1
ATOM 736 O O . ASN A 1 93 ? 31.292 6.869 7.577 1.00 43.19 93 ASN A O 1
ATOM 740 N N . ALA A 1 94 ? 30.643 5.833 9.453 1.00 44.31 94 ALA A N 1
ATOM 741 C CA . ALA A 1 94 ? 30.726 6.995 10.336 1.00 44.31 94 ALA A CA 1
ATOM 742 C C . ALA A 1 94 ? 31.363 6.598 11.679 1.00 44.31 94 ALA A C 1
ATOM 744 O O . ALA A 1 94 ? 30.853 6.906 12.749 1.00 44.31 94 ALA A O 1
ATOM 745 N N . GLN A 1 95 ? 32.497 5.896 11.622 1.00 39.66 95 GLN A N 1
ATOM 746 C CA . GLN A 1 95 ? 33.474 5.883 12.710 1.00 39.66 95 GLN A CA 1
ATOM 747 C C . GLN A 1 95 ? 34.821 6.321 12.141 1.00 39.66 95 GLN A C 1
ATOM 749 O O . GLN A 1 95 ? 35.706 5.520 11.855 1.00 39.66 95 GLN A O 1
ATOM 754 N N . VAL A 1 96 ? 34.961 7.633 11.940 1.00 43.50 96 VAL A N 1
ATOM 755 C CA . VAL A 1 96 ? 36.289 8.242 11.896 1.00 43.50 96 VAL A CA 1
ATOM 756 C C . VAL A 1 96 ? 36.844 8.160 13.318 1.00 43.50 96 VAL A C 1
ATOM 758 O O . VAL A 1 96 ? 36.217 8.624 14.268 1.00 43.50 96 VAL A O 1
ATOM 761 N N . LEU A 1 97 ? 37.991 7.494 13.409 1.00 45.31 97 LEU A N 1
ATOM 762 C CA . LEU A 1 97 ? 38.853 7.245 14.563 1.00 45.31 97 LEU A CA 1
ATOM 763 C C . LEU A 1 97 ? 38.959 8.397 15.588 1.00 45.31 97 LEU A C 1
ATOM 765 O O . LEU A 1 97 ? 38.819 9.569 15.228 1.00 45.31 97 LEU A O 1
ATOM 769 N N . PRO A 1 98 ? 39.285 8.077 16.859 1.00 47.78 98 PRO A N 1
ATOM 770 C CA . PRO A 1 98 ? 39.408 9.060 17.927 1.00 47.78 98 PRO A CA 1
ATOM 771 C C . PRO A 1 98 ? 40.502 10.076 17.594 1.00 47.78 98 PRO A C 1
ATOM 773 O O . PRO A 1 98 ? 41.637 9.708 17.280 1.00 47.78 98 PRO A O 1
ATOM 776 N N . LYS A 1 99 ? 40.169 11.366 17.698 1.00 48.84 99 LYS A N 1
ATOM 777 C CA . LYS A 1 99 ? 41.186 12.415 17.768 1.00 48.84 99 LYS A CA 1
ATOM 778 C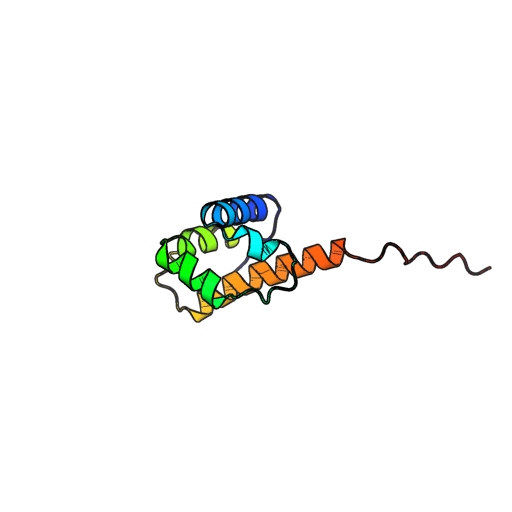 C . LYS A 1 99 ? 41.963 12.209 19.071 1.00 48.84 99 LYS A C 1
ATOM 780 O O . LYS A 1 99 ? 41.380 12.312 20.148 1.00 48.84 99 LYS A O 1
ATOM 785 N N . LYS A 1 100 ? 43.235 11.831 18.931 1.00 52.00 100 LYS A N 1
ATOM 786 C CA . LYS A 1 100 ? 44.252 12.015 19.970 1.00 52.00 100 LYS A CA 1
ATOM 787 C C . LYS A 1 100 ? 44.444 13.500 20.253 1.00 52.00 100 LYS A C 1
ATOM 789 O O . LYS A 1 100 ? 44.271 14.291 19.297 1.00 52.00 100 LYS A O 1
#

Secondary structure (DSSP, 8-state):
-----SHHHHHHHHHHHHHTT-GGGGS--S----HHHHHHHHHHTT-HHHHHHHHHT----TTSS-HHHHHHHHHHHHHHHHHHHHHHT--S--------

Radius of gyration: 16.56 Å; chains: 1; bounding box: 60×24×35 Å